Protein AF-A0A0Q0H309-F1 (afdb_monomer_lite)

pLDDT: mean 92.99, std 7.64, range [56.03, 98.69]

InterPro domains:
  IPR000055 Type I restriction modification DNA specificity domain [PF01420] (3-53)
  IPR044946 Type I restriction modification DNA specificity domain superfamily [G3DSA:3.90.220.20] (3-25)

Foldseek 3Di:
DDDQFDDDVDTDGDPVNVVPDDDDDDDPVVVVVVVVVVVVVVVVVVVVVVVVVVVVVVVVVVCVCDVVVVDDDD

Radius of gyration: 24.22 Å; chains: 1; bounding box: 44×33×58 Å

Sequence (74 aa):
MSVLAQGATRYNIAKSAFMQLEIPQPLEEEQTAIATVLSDMGDELATLKVRREKTLQLKQGMMQELLTGRIRLA

Organism: NCBI:txid251703

Secondary structure (DSSP, 8-state):
----EE-SSS-EE-HHHHHT-------HHHHHHHHHHHHHHHHHHHHHHHHHHHHHHHHHHHHHHHHTTSS---

Structure (mmCIF, N/CA/C/O backbone):
data_AF-A0A0Q0H309-F1
#
_entry.id   AF-A0A0Q0H309-F1
#
loop_
_atom_site.group_PDB
_atom_site.id
_atom_site.type_symbol
_atom_site.label_atom_id
_atom_site.label_alt_id
_atom_site.label_comp_id
_atom_site.label_asym_id
_atom_site.label_entity_id
_atom_site.label_seq_id
_atom_site.pdbx_PDB_ins_code
_atom_site.Cartn_x
_atom_site.Cartn_y
_atom_site.Cartn_z
_atom_site.occupancy
_atom_site.B_iso_or_equiv
_atom_site.auth_seq_id
_atom_site.auth_comp_id
_atom_site.auth_asym_id
_atom_site.auth_atom_id
_atom_site.pdbx_PDB_model_num
ATOM 1 N N . MET A 1 1 ? 22.542 -3.193 -7.164 1.00 56.03 1 MET A N 1
ATOM 2 C CA . MET A 1 1 ? 21.611 -2.071 -7.408 1.00 56.03 1 MET A CA 1
ATOM 3 C C . MET A 1 1 ? 22.405 -0.780 -7.440 1.00 56.03 1 MET A C 1
ATOM 5 O O . MET A 1 1 ? 23.041 -0.457 -6.445 1.00 56.03 1 MET A O 1
ATOM 9 N N . SER A 1 2 ? 22.415 -0.078 -8.572 1.00 70.06 2 SER A N 1
ATOM 10 C CA . SER A 1 2 ? 22.946 1.286 -8.660 1.00 70.06 2 SER A CA 1
ATOM 11 C C . SER A 1 2 ? 21.913 2.273 -8.120 1.00 70.06 2 SER A C 1
ATOM 13 O O . SER A 1 2 ? 20.728 2.159 -8.433 1.00 70.06 2 SER A O 1
ATOM 15 N N . VAL A 1 3 ? 22.344 3.249 -7.323 1.00 78.31 3 VAL A N 1
ATOM 16 C CA . VAL A 1 3 ? 21.467 4.329 -6.854 1.00 78.31 3 VAL A CA 1
ATOM 17 C C . VAL A 1 3 ? 21.191 5.265 -8.034 1.00 78.31 3 VAL A C 1
ATOM 19 O O . VAL A 1 3 ? 22.107 5.903 -8.542 1.00 78.31 3 VAL A O 1
ATOM 22 N N . LEU A 1 4 ? 19.940 5.307 -8.503 1.00 85.62 4 LEU A N 1
ATOM 23 C CA . LEU A 1 4 ? 19.537 6.081 -9.690 1.00 85.62 4 LEU A CA 1
ATOM 24 C C . LEU A 1 4 ? 19.201 7.540 -9.376 1.00 85.62 4 LEU A C 1
ATOM 26 O O . LEU A 1 4 ? 19.259 8.394 -10.261 1.00 85.62 4 LEU A O 1
ATOM 30 N N . ALA A 1 5 ? 18.822 7.818 -8.129 1.00 89.81 5 ALA A N 1
ATOM 31 C CA . ALA A 1 5 ? 18.537 9.163 -7.669 1.00 89.81 5 ALA A CA 1
ATOM 32 C C . ALA A 1 5 ? 19.818 9.824 -7.134 1.00 89.81 5 ALA A C 1
ATOM 34 O O . ALA A 1 5 ? 20.531 9.243 -6.314 1.00 89.81 5 ALA A O 1
ATOM 35 N N . GLN A 1 6 ? 20.127 11.032 -7.599 1.00 87.75 6 GLN A N 1
ATOM 36 C CA . GLN A 1 6 ? 21.373 11.732 -7.277 1.00 87.75 6 GLN A CA 1
ATOM 37 C C . GLN A 1 6 ? 21.175 13.248 -7.156 1.00 87.75 6 GLN A C 1
ATOM 39 O O . GLN A 1 6 ? 20.161 13.785 -7.594 1.00 87.75 6 GLN A O 1
ATOM 44 N N . GLY A 1 7 ? 22.160 13.932 -6.564 1.00 85.50 7 GLY A N 1
ATOM 45 C CA . GLY A 1 7 ? 22.200 15.392 -6.414 1.00 85.50 7 GLY A CA 1
ATOM 46 C C . GLY A 1 7 ? 22.146 15.866 -4.956 1.00 85.50 7 GLY A C 1
ATOM 47 O O . GLY A 1 7 ? 21.440 15.295 -4.134 1.00 85.50 7 GLY A O 1
ATOM 48 N N . ALA A 1 8 ? 22.905 16.920 -4.634 1.00 82.00 8 ALA A N 1
ATOM 49 C CA . ALA A 1 8 ? 23.015 17.455 -3.269 1.00 82.00 8 ALA A CA 1
ATOM 50 C C . ALA A 1 8 ? 21.934 18.503 -2.936 1.00 82.00 8 ALA A C 1
ATOM 52 O O . ALA A 1 8 ? 21.415 18.524 -1.826 1.00 82.00 8 ALA A O 1
ATOM 53 N N . THR A 1 9 ? 21.572 19.362 -3.898 1.00 87.69 9 THR A N 1
ATOM 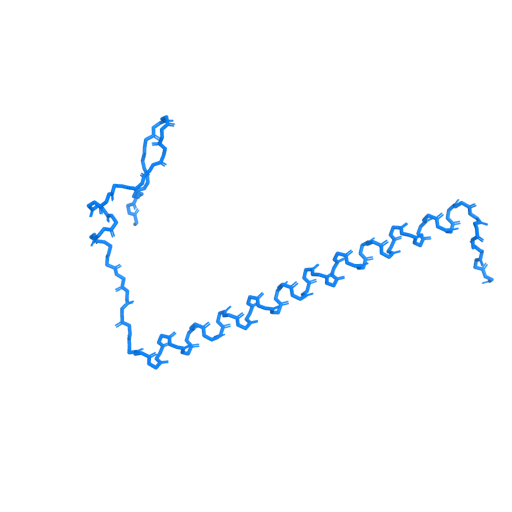54 C CA . THR A 1 9 ? 20.525 20.392 -3.723 1.00 87.69 9 THR A CA 1
ATOM 55 C C . THR A 1 9 ? 19.165 19.938 -4.254 1.00 87.69 9 THR A C 1
ATOM 57 O O . THR A 1 9 ? 18.130 20.267 -3.681 1.00 87.69 9 THR A O 1
ATOM 60 N N . ARG A 1 10 ? 19.148 19.185 -5.361 1.00 84.38 10 ARG A N 1
ATOM 61 C CA . ARG A 1 10 ? 17.942 18.564 -5.923 1.00 84.38 10 ARG A CA 1
ATOM 62 C C . ARG A 1 10 ? 18.224 17.093 -6.159 1.00 84.38 10 ARG A C 1
ATOM 64 O O . ARG A 1 10 ? 19.004 16.767 -7.046 1.00 84.38 10 ARG A O 1
ATOM 71 N N . TYR A 1 11 ? 17.589 16.246 -5.362 1.00 90.62 11 TYR A N 1
ATOM 72 C CA . TYR A 1 11 ? 17.672 14.802 -5.512 1.00 90.62 11 TYR A CA 1
ATOM 73 C C . TYR A 1 11 ? 16.694 14.363 -6.605 1.00 90.62 11 TYR A C 1
ATOM 75 O O . TYR A 1 11 ? 15.485 14.550 -6.461 1.00 90.62 11 TYR A O 1
ATOM 83 N N . ASN A 1 12 ? 17.202 13.864 -7.732 1.00 91.69 12 ASN A N 1
ATOM 84 C CA . ASN A 1 12 ? 16.377 13.498 -8.882 1.00 91.69 12 ASN A CA 1
ATOM 85 C C . ASN A 1 12 ? 16.870 12.232 -9.588 1.00 91.69 12 ASN A C 1
ATOM 87 O O . ASN A 1 12 ? 18.020 11.828 -9.446 1.00 91.69 12 ASN A O 1
ATOM 91 N N . ILE A 1 13 ? 15.986 11.631 -10.384 1.00 92.25 13 ILE A N 1
ATOM 92 C CA . ILE A 1 13 ? 16.325 10.551 -11.313 1.00 92.25 13 ILE A CA 1
ATOM 93 C C . ILE A 1 13 ? 16.392 11.160 -12.714 1.00 92.25 13 ILE A C 1
ATOM 95 O O . ILE A 1 13 ? 15.456 11.831 -13.155 1.00 92.25 13 ILE A O 1
ATOM 99 N N . ALA A 1 14 ? 17.503 10.950 -13.418 1.00 91.06 14 ALA A N 1
ATOM 100 C CA . ALA A 1 14 ? 17.639 11.406 -14.797 1.00 91.06 14 ALA A CA 1
ATOM 101 C C . ALA A 1 14 ? 16.680 10.632 -15.716 1.00 91.06 14 ALA A C 1
ATOM 103 O O . ALA A 1 14 ? 16.556 9.414 -15.603 1.00 91.06 14 ALA A O 1
ATOM 104 N N . LYS A 1 15 ? 16.049 11.319 -16.678 1.00 90.75 15 LYS A N 1
ATOM 105 C CA . LYS A 1 15 ? 15.125 10.687 -17.639 1.00 90.75 15 LYS A CA 1
ATOM 106 C C . LYS A 1 15 ? 15.770 9.505 -18.368 1.00 90.75 15 LYS A C 1
ATOM 108 O O . LYS A 1 15 ? 15.137 8.470 -18.512 1.00 90.75 15 LYS A O 1
ATOM 113 N N . SER A 1 16 ? 17.017 9.653 -18.814 1.00 92.31 16 SER A N 1
ATOM 114 C CA . SER A 1 16 ? 17.757 8.579 -19.488 1.00 92.31 16 SER A CA 1
ATOM 115 C C . SER A 1 16 ? 17.908 7.346 -18.600 1.00 92.31 16 SER A C 1
ATOM 117 O O . SER A 1 16 ? 17.626 6.244 -19.053 1.00 92.31 16 SER A O 1
ATOM 119 N N . ALA A 1 17 ? 18.279 7.543 -17.334 1.00 90.62 17 ALA A N 1
ATOM 120 C CA . ALA A 1 17 ? 18.418 6.467 -16.361 1.00 90.62 17 ALA A CA 1
ATOM 121 C C . ALA A 1 17 ? 17.073 5.785 -16.063 1.00 90.62 17 ALA A C 1
ATOM 123 O O . ALA A 1 17 ? 17.015 4.565 -15.984 1.00 90.62 17 ALA A O 1
ATOM 124 N N . PHE A 1 18 ? 15.986 6.556 -15.958 1.00 91.19 18 PHE A N 1
ATOM 125 C CA . PHE A 1 18 ? 14.638 6.012 -15.777 1.00 91.19 18 PHE A CA 1
ATOM 126 C C . PHE A 1 18 ? 14.187 5.159 -16.973 1.00 91.19 18 PHE A C 1
ATOM 128 O O . PHE A 1 18 ? 13.653 4.075 -16.786 1.00 91.19 18 PHE A O 1
ATOM 135 N N . MET A 1 19 ? 14.427 5.621 -18.203 1.00 93.38 19 MET A N 1
ATOM 136 C CA . MET A 1 19 ? 14.015 4.903 -19.419 1.00 93.38 19 MET A CA 1
ATOM 137 C C . MET A 1 19 ? 14.833 3.632 -19.690 1.00 93.38 19 MET A C 1
ATOM 139 O O . MET A 1 19 ? 14.397 2.795 -20.470 1.00 93.38 19 MET A O 1
ATOM 143 N N . GLN A 1 20 ? 16.016 3.501 -19.087 1.00 92.25 20 GLN A N 1
ATOM 144 C CA . GLN A 1 20 ? 16.889 2.328 -19.214 1.00 92.25 20 GLN A CA 1
ATOM 145 C C . GLN A 1 20 ? 16.631 1.275 -18.128 1.00 92.25 20 GLN A C 1
ATOM 147 O O . GLN A 1 20 ? 17.353 0.285 -18.053 1.00 92.25 20 GLN A O 1
ATOM 152 N N . LEU A 1 21 ? 15.635 1.491 -17.266 1.00 91.06 21 LEU A N 1
ATOM 153 C CA . LEU A 1 21 ? 15.259 0.524 -16.248 1.00 91.06 21 LEU A CA 1
ATOM 154 C C . LEU A 1 21 ? 14.730 -0.755 -16.893 1.00 91.06 21 LEU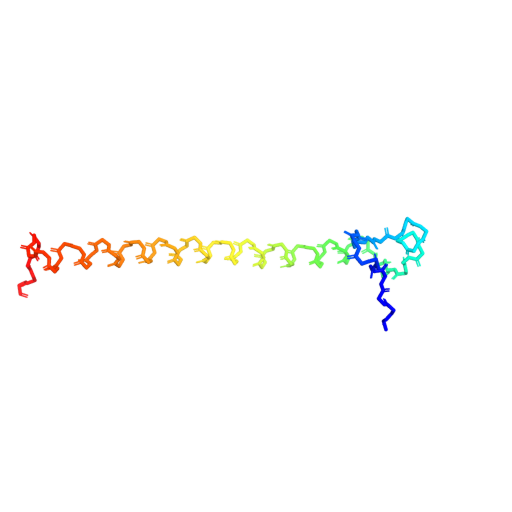 A C 1
ATOM 156 O O . LEU A 1 21 ? 13.681 -0.758 -17.533 1.00 91.06 21 LEU A O 1
ATOM 160 N N . GLU A 1 22 ? 15.438 -1.852 -16.659 1.00 92.94 22 GLU A N 1
ATOM 161 C CA . GLU A 1 22 ? 14.936 -3.185 -16.954 1.00 92.94 22 GLU A CA 1
ATOM 162 C C . GLU A 1 22 ? 13.941 -3.587 -15.866 1.00 92.94 22 GLU A C 1
ATOM 164 O O . GLU A 1 22 ? 14.277 -3.640 -14.678 1.00 92.94 22 GLU A O 1
ATOM 169 N N . ILE A 1 23 ? 12.702 -3.853 -16.275 1.00 92.00 23 ILE A N 1
ATOM 170 C CA . ILE A 1 23 ? 11.648 -4.357 -15.397 1.00 92.00 23 ILE A CA 1
ATOM 171 C C . ILE A 1 23 ? 11.147 -5.706 -15.919 1.00 92.00 23 ILE A C 1
ATOM 173 O O . ILE A 1 23 ? 11.057 -5.891 -17.135 1.00 92.00 23 ILE A O 1
ATOM 177 N N . PRO A 1 24 ? 10.800 -6.653 -15.031 1.00 93.50 24 PRO A N 1
ATOM 178 C CA . PRO A 1 24 ? 10.092 -7.854 -15.441 1.00 93.50 24 PRO A CA 1
ATOM 179 C C . PRO A 1 24 ? 8.758 -7.476 -16.088 1.00 93.50 24 PRO A C 1
ATOM 181 O O . PRO A 1 24 ? 7.978 -6.721 -15.509 1.00 93.50 24 PRO A O 1
ATOM 184 N N . GLN A 1 25 ? 8.494 -8.022 -17.271 1.00 95.25 25 GLN A N 1
ATOM 185 C CA . GLN A 1 25 ? 7.226 -7.861 -17.975 1.00 95.25 25 GLN A CA 1
ATOM 186 C C . GLN A 1 25 ? 6.607 -9.248 -18.199 1.00 95.25 25 GLN A C 1
ATOM 188 O O . GLN A 1 25 ? 6.789 -9.831 -19.270 1.00 95.25 25 GLN A O 1
ATOM 193 N N . PRO A 1 26 ? 5.935 -9.821 -17.181 1.00 96.44 26 PRO A N 1
ATOM 194 C CA . PRO A 1 26 ? 5.251 -11.100 -17.332 1.00 96.44 26 PRO A CA 1
ATOM 195 C C . PRO A 1 26 ? 3.999 -10.951 -18.212 1.00 96.44 26 PRO A C 1
ATOM 197 O O . PRO A 1 26 ? 3.663 -9.853 -18.663 1.00 96.44 26 PRO A O 1
ATOM 200 N N . LEU A 1 27 ? 3.297 -12.054 -18.475 1.00 98.25 27 LEU A N 1
ATOM 201 C CA . LEU A 1 27 ? 2.042 -12.025 -19.234 1.00 98.25 27 LEU A CA 1
ATOM 202 C C . LEU A 1 27 ? 0.981 -11.180 -18.512 1.00 98.25 27 LEU A C 1
ATOM 204 O O . LEU A 1 27 ? 0.990 -11.067 -17.289 1.00 98.25 27 LEU A O 1
ATOM 208 N N . GLU A 1 28 ? 0.052 -10.594 -19.268 1.00 98.19 28 GLU A N 1
ATOM 209 C CA . GLU A 1 28 ? -0.983 -9.691 -18.736 1.00 98.19 28 GLU A CA 1
ATOM 210 C C . GLU A 1 28 ? -1.838 -10.342 -17.636 1.00 98.19 28 GLU A C 1
ATOM 212 O O . GLU A 1 28 ? -2.189 -9.696 -16.649 1.00 98.19 28 GLU A O 1
ATOM 217 N N . GLU A 1 29 ? -2.105 -11.643 -17.760 1.00 98.44 29 GLU A N 1
ATOM 218 C CA . GLU A 1 29 ? -2.815 -12.426 -16.745 1.00 98.44 29 GLU A CA 1
ATOM 219 C C . GLU A 1 29 ? -2.055 -12.452 -15.412 1.00 98.44 29 GLU A C 1
ATOM 221 O O . GLU A 1 29 ? -2.637 -12.222 -14.353 1.00 98.44 29 GLU A O 1
ATOM 226 N N . GLU A 1 30 ? -0.739 -12.670 -15.460 1.00 98.25 30 GLU A N 1
ATOM 227 C CA . GLU A 1 30 ? 0.116 -12.687 -14.273 1.00 98.25 30 GLU A CA 1
ATOM 228 C C . GLU A 1 30 ? 0.265 -11.284 -13.674 1.00 98.25 30 GLU A C 1
ATOM 230 O O . GLU A 1 30 ? 0.166 -11.125 -12.457 1.00 98.25 30 GLU A O 1
ATOM 235 N N . GLN A 1 31 ? 0.421 -10.250 -14.511 1.00 98.38 31 GLN A N 1
ATOM 236 C CA . GLN A 1 31 ? 0.435 -8.856 -14.051 1.00 98.38 31 GLN A CA 1
ATOM 237 C C . GLN A 1 31 ? -0.851 -8.514 -13.293 1.00 98.38 31 GLN A C 1
ATOM 239 O O . GLN A 1 31 ? -0.793 -7.936 -12.207 1.00 98.38 31 GLN A O 1
ATOM 244 N N . THR A 1 32 ? -2.000 -8.910 -13.845 1.00 98.38 32 THR A N 1
ATOM 245 C CA . THR A 1 32 ? -3.312 -8.695 -13.229 1.00 98.38 32 THR A CA 1
ATOM 246 C C . THR A 1 32 ? -3.423 -9.447 -11.909 1.00 98.38 32 THR A C 1
ATOM 248 O O . THR A 1 32 ? -3.783 -8.846 -10.902 1.00 98.38 32 THR A O 1
ATOM 251 N N . ALA A 1 33 ? -3.048 -10.729 -11.875 1.00 98.44 33 ALA A N 1
ATOM 252 C CA . ALA A 1 33 ? -3.102 -11.539 -10.661 1.00 98.44 33 ALA A CA 1
ATOM 253 C C . ALA A 1 33 ? -2.243 -10.951 -9.528 1.00 98.44 33 ALA A C 1
ATOM 255 O O . ALA A 1 33 ? -2.706 -10.839 -8.392 1.00 98.44 33 ALA A O 1
ATOM 256 N N . ILE A 1 34 ? -1.014 -10.523 -9.838 1.00 98.12 34 ILE A N 1
ATOM 257 C CA . ILE A 1 34 ? -0.124 -9.865 -8.873 1.00 98.12 34 ILE A CA 1
ATOM 258 C C . ILE A 1 34 ? -0.741 -8.547 -8.391 1.00 98.12 34 ILE A C 1
ATOM 260 O O . ILE A 1 34 ? -0.781 -8.293 -7.185 1.00 98.12 34 ILE A O 1
ATOM 264 N N . ALA A 1 35 ? -1.231 -7.715 -9.315 1.00 98.12 35 ALA A N 1
ATOM 265 C CA . ALA A 1 35 ? -1.825 -6.424 -8.985 1.00 98.12 35 ALA A CA 1
ATOM 266 C C . ALA A 1 35 ? -3.052 -6.577 -8.079 1.00 98.12 35 ALA A C 1
ATOM 268 O O . ALA A 1 35 ? -3.132 -5.887 -7.068 1.00 98.12 35 ALA A O 1
ATOM 269 N N . THR A 1 36 ? -3.955 -7.513 -8.384 1.00 98.56 36 THR A N 1
ATOM 270 C CA . THR A 1 36 ? -5.147 -7.788 -7.571 1.00 98.56 36 THR A CA 1
ATOM 271 C C . THR A 1 36 ? -4.774 -8.153 -6.140 1.00 98.56 36 THR A C 1
ATOM 273 O O . THR A 1 36 ? -5.261 -7.517 -5.211 1.00 98.56 36 THR A O 1
ATOM 276 N N . VAL A 1 37 ? -3.851 -9.101 -5.944 1.00 98.56 37 VAL A N 1
ATOM 277 C CA . VAL A 1 37 ? -3.440 -9.518 -4.592 1.00 98.56 37 VAL A CA 1
ATOM 278 C C . VAL A 1 37 ? -2.841 -8.347 -3.806 1.00 98.56 37 VAL A C 1
ATOM 280 O O . VAL A 1 37 ? -3.176 -8.146 -2.640 1.00 98.56 37 VAL A O 1
ATOM 283 N N . LEU A 1 38 ? -1.975 -7.545 -4.433 1.00 98.56 38 LEU A N 1
ATOM 284 C CA . LEU A 1 38 ? -1.364 -6.389 -3.770 1.00 98.56 38 LEU A CA 1
ATOM 285 C C . LEU A 1 38 ? -2.382 -5.286 -3.453 1.00 98.56 38 LEU A C 1
ATOM 287 O O . LEU A 1 38 ? -2.286 -4.654 -2.398 1.00 98.56 38 LEU A O 1
ATOM 291 N N . SER A 1 39 ? -3.349 -5.058 -4.342 1.00 98.56 39 SER A N 1
ATOM 292 C CA . SER A 1 39 ? -4.445 -4.113 -4.127 1.00 98.56 39 SER A CA 1
ATOM 293 C C . SER A 1 39 ? -5.334 -4.540 -2.963 1.00 98.56 39 SER A C 1
ATOM 295 O O . SER A 1 39 ? -5.555 -3.734 -2.061 1.00 98.56 39 SER A O 1
ATOM 297 N N . ASP A 1 40 ? -5.744 -5.809 -2.913 1.00 98.62 40 ASP A N 1
ATOM 298 C CA . ASP A 1 40 ? -6.578 -6.347 -1.834 1.00 98.62 40 ASP A CA 1
ATOM 299 C C . ASP A 1 40 ? -5.896 -6.186 -0.464 1.00 98.62 40 ASP A C 1
ATOM 301 O O . ASP A 1 40 ? -6.505 -5.727 0.506 1.00 98.62 40 ASP A O 1
ATOM 305 N N . MET A 1 41 ? -4.591 -6.479 -0.390 1.00 98.62 41 MET A N 1
ATOM 306 C CA . MET A 1 41 ? -3.790 -6.254 0.821 1.00 98.62 41 MET A CA 1
ATOM 307 C C . MET A 1 41 ? -3.732 -4.768 1.210 1.00 98.62 41 MET A C 1
ATOM 309 O O . MET A 1 41 ? -3.759 -4.422 2.396 1.00 98.62 41 MET A O 1
ATOM 313 N N . GLY A 1 42 ? -3.639 -3.877 0.220 1.00 98.56 42 GLY A N 1
ATOM 314 C CA . GLY A 1 42 ? -3.669 -2.430 0.422 1.00 98.56 42 GLY A CA 1
ATOM 315 C C . GLY A 1 42 ? -4.992 -1.951 1.022 1.00 98.56 42 GLY A C 1
ATOM 316 O O . GLY A 1 42 ? -4.985 -1.181 1.991 1.00 98.56 42 GLY A O 1
ATOM 317 N N . ASP A 1 43 ? -6.110 -2.451 0.503 1.00 98.56 43 ASP A N 1
ATOM 318 C CA . ASP A 1 43 ? -7.462 -2.105 0.947 1.00 98.56 43 ASP A CA 1
ATOM 319 C C . ASP A 1 43 ? -7.764 -2.639 2.354 1.00 98.56 43 ASP A C 1
ATOM 321 O O . ASP A 1 43 ? -8.334 -1.929 3.199 1.00 98.56 43 ASP A O 1
ATOM 325 N N . GLU A 1 44 ? -7.313 -3.858 2.663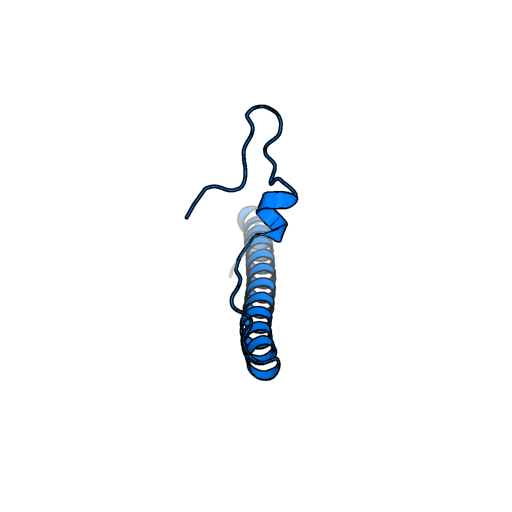 1.00 98.56 44 GLU A N 1
ATOM 326 C CA . GLU A 1 44 ? -7.393 -4.411 4.015 1.00 98.56 44 GLU A CA 1
ATOM 327 C C . GLU A 1 44 ? -6.602 -3.542 5.004 1.00 98.56 44 GLU A C 1
ATOM 329 O O . GLU A 1 44 ? -7.118 -3.138 6.054 1.00 98.56 44 GLU A O 1
ATOM 334 N N . LEU A 1 45 ? -5.367 -3.175 4.654 1.00 98.69 45 LEU A N 1
ATOM 335 C CA . LEU A 1 45 ? -4.513 -2.343 5.496 1.00 98.69 45 LEU A CA 1
ATOM 336 C C . LEU A 1 45 ? -5.106 -0.942 5.712 1.00 98.69 45 LEU A C 1
ATOM 338 O O . LEU A 1 45 ? -5.041 -0.407 6.826 1.00 98.69 45 LEU A O 1
ATOM 342 N N . ALA A 1 46 ? -5.711 -0.345 4.684 1.00 98.56 46 ALA A N 1
ATOM 343 C CA . ALA A 1 46 ? -6.431 0.920 4.802 1.00 98.56 46 ALA A CA 1
ATOM 344 C C . ALA A 1 46 ? -7.615 0.798 5.775 1.00 98.56 46 ALA A C 1
ATOM 346 O O . ALA A 1 46 ? -7.758 1.610 6.696 1.00 98.56 46 ALA A O 1
ATOM 347 N N . THR A 1 47 ? -8.406 -0.268 5.646 1.00 98.62 47 THR A N 1
ATOM 348 C CA . THR A 1 47 ? -9.539 -0.559 6.536 1.00 98.62 47 THR A CA 1
ATOM 349 C C . THR A 1 47 ? -9.089 -0.730 7.987 1.00 98.62 47 THR A C 1
ATOM 351 O O . THR A 1 47 ? -9.689 -0.162 8.907 1.00 98.62 47 THR A O 1
ATOM 354 N N . LEU A 1 48 ? -8.004 -1.471 8.219 1.00 98.69 48 LEU A N 1
ATOM 355 C CA . LEU A 1 48 ? -7.438 -1.673 9.553 1.00 98.69 48 LEU A CA 1
ATOM 356 C C . LEU A 1 48 ? -6.927 -0.366 10.166 1.00 98.69 48 LEU A C 1
ATOM 358 O O . LEU A 1 48 ? -7.164 -0.119 11.351 1.00 98.69 48 LEU A O 1
ATOM 362 N N . LYS A 1 49 ? -6.287 0.505 9.377 1.00 98.69 49 LYS A N 1
ATOM 363 C C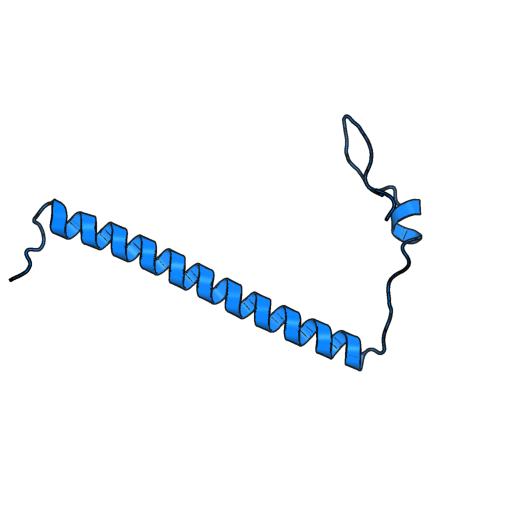A . LYS A 1 49 ? -5.850 1.833 9.839 1.00 98.69 49 LYS A CA 1
ATOM 364 C C . LYS A 1 49 ? -7.028 2.690 10.295 1.00 98.69 49 LYS A C 1
ATOM 366 O O . LYS A 1 49 ? -6.960 3.270 11.377 1.00 98.69 49 LYS A O 1
ATOM 371 N N . VAL A 1 50 ? -8.119 2.715 9.528 1.00 98.62 50 VAL A N 1
ATOM 372 C CA . VAL A 1 50 ? -9.343 3.446 9.900 1.00 98.62 50 VAL A CA 1
ATOM 373 C C . VAL A 1 50 ? -9.939 2.896 11.197 1.00 98.62 50 VAL A C 1
ATOM 375 O O . VAL A 1 50 ? -10.269 3.663 12.103 1.00 98.62 50 VAL A O 1
ATOM 378 N N . ARG A 1 51 ? -10.039 1.566 11.329 1.00 98.56 51 ARG A N 1
ATOM 379 C CA . ARG A 1 51 ? -10.536 0.927 12.560 1.00 98.56 51 ARG A CA 1
ATOM 380 C C . ARG A 1 51 ? -9.668 1.277 13.762 1.00 98.56 51 ARG A C 1
ATOM 382 O O . ARG A 1 51 ? -10.202 1.672 14.794 1.00 98.56 51 ARG A O 1
ATOM 389 N N . ARG A 1 52 ? -8.343 1.187 13.619 1.00 98.62 52 ARG A N 1
ATOM 390 C CA . ARG A 1 52 ? -7.386 1.540 14.673 1.00 98.62 52 ARG A CA 1
ATOM 391 C C . ARG A 1 52 ? -7.563 2.987 15.122 1.00 98.62 52 ARG A C 1
ATOM 393 O O . ARG A 1 52 ? -7.616 3.237 16.323 1.00 98.62 52 ARG A O 1
ATOM 400 N N . GLU A 1 53 ? -7.669 3.918 14.180 1.00 98.62 53 GLU A N 1
ATOM 401 C CA . GLU A 1 53 ? -7.852 5.337 14.487 1.00 98.62 53 GLU A CA 1
ATOM 402 C C . GLU A 1 53 ? -9.165 5.579 15.241 1.00 98.62 53 GLU A C 1
ATOM 404 O O . GLU A 1 53 ? -9.171 6.197 16.306 1.00 98.62 53 GLU A O 1
ATOM 409 N N . LYS A 1 54 ? -10.268 4.977 14.779 1.00 98.44 54 LYS A N 1
ATOM 410 C CA . LYS A 1 54 ? -11.556 5.035 15.483 1.00 98.44 54 LYS A CA 1
ATOM 411 C C . LYS A 1 54 ? -11.459 4.478 16.906 1.00 98.44 54 LYS A C 1
ATOM 413 O O . LYS A 1 54 ? -11.996 5.073 17.837 1.00 98.44 54 LYS A O 1
ATOM 418 N N . THR A 1 55 ? -10.768 3.356 17.100 1.00 98.44 55 THR A N 1
ATOM 419 C CA . THR A 1 55 ? -10.564 2.769 18.432 1.00 98.44 55 THR A CA 1
ATOM 420 C C . THR A 1 55 ? -9.759 3.694 19.346 1.00 98.44 55 THR A C 1
ATOM 422 O O . THR A 1 55 ? -10.102 3.824 20.521 1.00 98.44 55 THR A O 1
ATOM 425 N N . LEU A 1 56 ? -8.726 4.369 18.833 1.00 98.38 56 LEU A N 1
ATOM 426 C CA . LEU A 1 56 ? -7.955 5.344 19.612 1.00 98.38 56 LEU A CA 1
ATOM 427 C C . LEU A 1 56 ? -8.810 6.543 20.029 1.00 98.38 56 LEU A C 1
ATOM 429 O O . LEU A 1 56 ? -8.758 6.950 21.189 1.00 98.38 56 LEU A O 1
ATOM 433 N N . GLN A 1 57 ? -9.643 7.055 19.124 1.00 97.88 57 GLN A N 1
ATOM 434 C CA . GLN A 1 57 ? -10.564 8.154 19.421 1.00 97.88 57 GLN A CA 1
ATOM 435 C C . GLN A 1 57 ? -11.607 7.759 20.469 1.00 97.88 57 GLN A C 1
ATOM 437 O O . GLN A 1 57 ? -11.839 8.506 21.418 1.00 97.88 57 GLN A O 1
ATOM 442 N N . LEU A 1 58 ? -12.186 6.559 20.355 1.00 97.50 58 LEU A N 1
ATOM 443 C CA . LEU A 1 58 ? -13.113 6.032 21.358 1.00 97.50 58 LEU A CA 1
ATOM 444 C C . LEU A 1 58 ? -12.434 5.871 22.718 1.00 97.50 58 LEU A C 1
ATOM 446 O O . LEU A 1 58 ? -12.977 6.328 23.720 1.00 97.50 58 LEU A O 1
ATOM 450 N N . LYS A 1 59 ? -11.226 5.296 22.761 1.00 96.88 59 LYS A N 1
ATOM 451 C 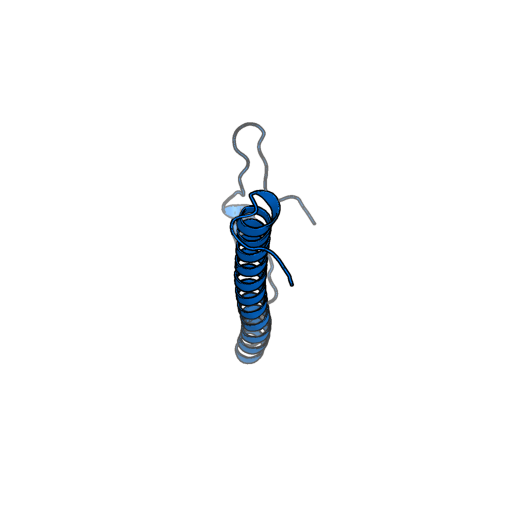CA . LYS A 1 59 ? -10.436 5.194 23.995 1.00 96.88 59 LYS A CA 1
ATOM 452 C C . LYS A 1 59 ? -10.226 6.575 24.622 1.00 96.88 59 LYS A C 1
ATOM 454 O O . LYS A 1 59 ? -10.412 6.727 25.828 1.00 96.88 59 LYS A O 1
ATOM 459 N N . GLN A 1 60 ? -9.854 7.573 23.820 1.00 96.69 60 GLN A N 1
ATOM 460 C CA . GLN A 1 60 ? -9.643 8.937 24.298 1.00 96.69 60 GLN A CA 1
ATOM 461 C C . GLN A 1 60 ? -10.930 9.549 24.866 1.00 96.69 60 GLN A C 1
ATOM 463 O O . GLN A 1 60 ? -10.907 10.095 25.968 1.00 96.69 60 GLN A O 1
ATOM 468 N N . GLY A 1 61 ? -12.053 9.410 24.158 1.00 95.62 61 GLY A N 1
ATOM 469 C CA . GLY A 1 61 ? -13.359 9.877 24.627 1.00 95.62 61 GLY A CA 1
ATOM 470 C C . GLY A 1 61 ? -13.800 9.187 25.919 1.00 95.62 61 GLY A C 1
ATOM 471 O O . GLY A 1 61 ? -14.224 9.850 26.860 1.00 95.62 61 GLY A O 1
ATOM 472 N N . MET A 1 62 ? -13.621 7.868 26.021 1.00 95.50 62 MET A N 1
ATOM 473 C CA . MET A 1 62 ? -13.950 7.110 27.232 1.00 95.50 62 MET A CA 1
ATOM 474 C C . MET A 1 62 ? -13.126 7.562 28.439 1.00 95.50 62 MET A C 1
ATOM 476 O O . MET A 1 62 ? -13.686 7.764 29.514 1.00 95.50 62 MET A O 1
ATOM 480 N N . MET A 1 63 ? -11.813 7.758 28.273 1.00 94.69 63 MET A N 1
ATOM 481 C CA . MET A 1 63 ? -10.973 8.306 29.345 1.00 94.69 63 MET A CA 1
ATOM 482 C C . MET A 1 63 ? -11.474 9.684 29.778 1.00 94.69 63 MET A C 1
ATOM 484 O O . MET A 1 63 ? -11.559 9.952 30.972 1.00 94.69 63 MET A O 1
ATOM 488 N N . GLN A 1 64 ? -11.856 10.531 28.822 1.00 93.06 64 GLN A N 1
ATOM 489 C CA . GLN A 1 64 ? -12.369 11.865 29.099 1.00 93.06 64 GLN A CA 1
ATOM 490 C C . GLN A 1 64 ? -13.688 11.826 29.885 1.00 93.06 64 GLN A C 1
ATOM 492 O O . GLN A 1 64 ? -13.857 12.642 30.783 1.00 93.06 64 GLN A O 1
ATOM 497 N N . GLU A 1 65 ? -14.600 10.888 29.619 1.00 94.06 65 GLU A N 1
ATOM 498 C CA . GLU A 1 65 ? -15.851 10.742 30.384 1.00 94.06 65 GLU A CA 1
ATOM 499 C C . GLU A 1 65 ? -15.653 10.149 31.787 1.00 94.06 65 GLU A C 1
ATOM 501 O O . GLU A 1 65 ? -16.272 10.613 32.752 1.00 94.06 65 GLU A O 1
ATOM 506 N N . LEU A 1 66 ? -14.776 9.150 31.913 1.00 94.19 66 LEU A N 1
ATOM 507 C CA . LEU A 1 66 ? -14.527 8.442 33.171 1.00 94.19 66 LEU A CA 1
ATOM 508 C C . LEU A 1 66 ? -13.666 9.264 34.138 1.00 94.19 66 LEU A C 1
ATOM 510 O O . LEU A 1 66 ? -14.000 9.380 35.316 1.00 94.19 66 LEU A O 1
ATOM 514 N N . LEU A 1 67 ? -12.576 9.871 33.656 1.00 93.00 67 LEU A N 1
ATOM 515 C CA . LEU A 1 67 ? -11.622 10.594 34.509 1.00 93.00 67 LEU A CA 1
ATOM 516 C C . LEU A 1 67 ? -12.157 11.943 34.995 1.00 93.00 67 LEU A C 1
ATOM 518 O O . LEU A 1 67 ? -11.733 12.421 36.042 1.00 93.00 67 LEU A O 1
ATOM 522 N N . THR A 1 68 ? -13.111 12.547 34.283 1.00 92.50 68 THR A N 1
ATOM 523 C CA . THR A 1 68 ? -13.820 13.736 34.782 1.00 92.50 68 THR A CA 1
ATOM 524 C C . THR A 1 68 ? -15.051 13.385 35.617 1.00 92.50 68 THR A C 1
ATOM 526 O O . THR A 1 68 ? -15.782 14.284 36.023 1.00 92.50 68 THR A O 1
ATOM 529 N N . GLY A 1 69 ? -15.332 12.094 35.826 1.00 86.56 69 GLY A N 1
ATOM 530 C CA . GLY A 1 69 ? -16.470 11.622 36.611 1.00 86.56 69 GLY A CA 1
ATOM 531 C C . GLY A 1 69 ? -17.842 11.963 36.023 1.00 86.56 69 GLY A C 1
ATOM 532 O O . GLY A 1 69 ? -18.818 11.963 36.774 1.00 86.56 69 GLY A O 1
ATOM 533 N N . ARG A 1 70 ? -17.923 12.254 34.711 1.00 89.38 70 ARG A N 1
ATOM 534 C CA . ARG A 1 70 ? -19.197 12.477 34.000 1.00 89.38 70 ARG A CA 1
ATOM 535 C C . ARG A 1 70 ? -19.985 11.176 33.878 1.00 89.38 70 ARG A C 1
ATOM 537 O O . ARG A 1 70 ? -21.202 11.179 34.025 1.00 89.38 70 ARG A O 1
ATOM 544 N N . ILE A 1 71 ? -19.274 10.068 33.680 1.00 88.06 71 ILE A N 1
ATOM 545 C CA . ILE A 1 71 ? -19.806 8.708 33.761 1.00 88.06 71 ILE A CA 1
ATOM 546 C C . ILE A 1 71 ? -19.086 7.992 34.903 1.00 88.06 71 ILE A C 1
ATOM 548 O O . ILE A 1 71 ? -17.865 8.082 35.027 1.00 88.06 71 ILE A O 1
ATOM 552 N N . ARG A 1 72 ? -19.837 7.270 35.739 1.00 86.06 72 ARG A N 1
ATOM 553 C CA . ARG A 1 72 ? -19.293 6.397 36.785 1.00 86.06 72 ARG A CA 1
ATOM 554 C C . ARG A 1 72 ? -19.667 4.958 36.468 1.00 86.06 72 ARG A C 1
ATOM 556 O O . ARG A 1 72 ? -20.800 4.689 36.078 1.00 86.06 72 ARG A O 1
ATOM 563 N N . LEU A 1 73 ? -18.703 4.058 36.609 1.00 79.12 73 LEU A N 1
ATOM 564 C CA . LEU A 1 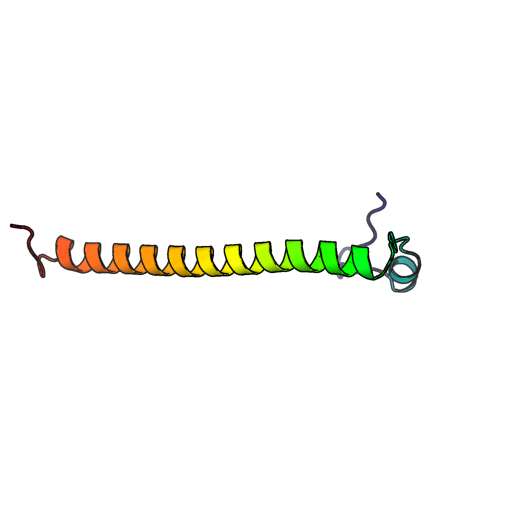73 ? -18.948 2.623 36.522 1.00 79.12 73 LEU A CA 1
ATOM 565 C C . LEU A 1 73 ? -19.602 2.181 37.839 1.00 79.12 73 LEU A C 1
ATOM 567 O O . LEU A 1 73 ? -19.177 2.642 38.900 1.00 79.12 73 LEU A O 1
ATOM 571 N N . ALA A 1 74 ? -20.662 1.377 37.746 1.00 71.31 74 ALA A N 1
ATOM 572 C CA . ALA A 1 74 ? -21.299 0.739 38.898 1.00 71.31 74 ALA A CA 1
ATOM 573 C C . ALA A 1 74 ? -20.473 -0.457 39.385 1.00 71.31 74 ALA A C 1
ATOM 575 O O . ALA A 1 74 ? -19.828 -1.103 38.525 1.00 71.31 74 ALA A O 1
#